Protein AF-A0A4U8Z5C3-F1 (afdb_monomer_lite)

Sequence (54 aa):
MSQIFQGNCGGATVPEVLDWYHLNQGADNLDYVGSPDEKLWEEWRAERKRVATP

Radius of gyration: 18.25 Å; chains: 1; bounding box: 40×20×45 Å

Structure (mmCIF, N/CA/C/O backbone):
data_AF-A0A4U8Z5C3-F1
#
_entry.id   AF-A0A4U8Z5C3-F1
#
loop_
_atom_site.group_PDB
_atom_site.id
_atom_site.type_symbol
_atom_site.label_atom_id
_atom_site.label_alt_id
_atom_site.label_comp_id
_atom_site.label_asym_id
_atom_site.label_entity_id
_atom_site.label_seq_id
_atom_site.pdbx_PDB_ins_code
_atom_site.Cartn_x
_atom_site.Cartn_y
_atom_site.Ca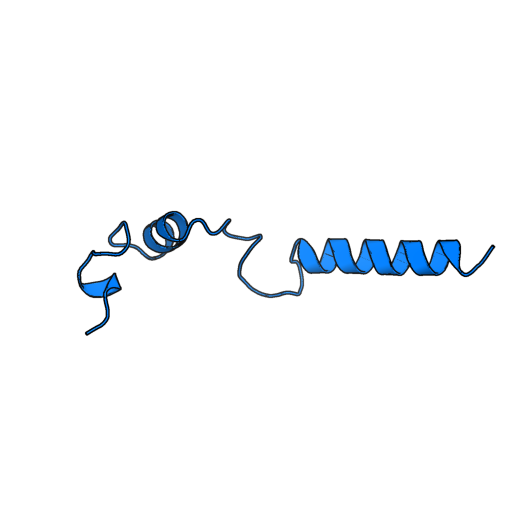rtn_z
_atom_site.occupancy
_atom_site.B_iso_or_equiv
_atom_site.auth_seq_id
_atom_site.auth_comp_id
_atom_site.auth_asym_id
_atom_site.auth_atom_id
_atom_site.pdbx_PDB_model_num
ATOM 1 N N . MET A 1 1 ? -17.213 12.629 10.305 1.00 59.03 1 MET A N 1
ATOM 2 C CA . MET A 1 1 ? -16.679 11.571 11.193 1.00 59.03 1 MET A CA 1
ATOM 3 C C . MET A 1 1 ? -16.183 10.425 10.318 1.00 59.03 1 MET A C 1
ATOM 5 O O . MET A 1 1 ? -16.909 10.066 9.400 1.00 59.03 1 MET A O 1
ATOM 9 N N . SER A 1 2 ? -14.969 9.906 10.539 1.00 84.81 2 SER A N 1
ATOM 10 C CA . SER A 1 2 ? -14.396 8.812 9.726 1.00 84.81 2 SER A CA 1
ATOM 11 C C . SER A 1 2 ? -15.133 7.486 9.966 1.00 84.81 2 SER A C 1
ATOM 13 O O . SER A 1 2 ? -15.477 7.187 11.108 1.00 84.81 2 SER A O 1
ATOM 15 N N . GLN A 1 3 ? -15.367 6.705 8.905 1.00 93.44 3 GLN A N 1
ATOM 16 C CA . GLN A 1 3 ? -16.083 5.418 8.953 1.00 93.44 3 GLN A CA 1
ATOM 17 C C . GLN A 1 3 ? -15.294 4.316 9.672 1.00 93.44 3 GLN A C 1
ATOM 19 O O . GLN A 1 3 ? -15.891 3.472 10.336 1.00 93.44 3 GLN A O 1
ATOM 24 N N . ILE A 1 4 ? -13.959 4.378 9.625 1.00 93.06 4 ILE A N 1
ATOM 25 C CA . ILE A 1 4 ? -13.075 3.428 10.318 1.00 93.06 4 ILE A CA 1
ATOM 26 C C . ILE A 1 4 ? -13.350 3.452 11.828 1.00 93.06 4 ILE A C 1
ATOM 28 O O . ILE A 1 4 ? -13.563 2.411 12.438 1.00 93.06 4 ILE A O 1
ATOM 32 N N . PHE A 1 5 ? -13.461 4.643 12.427 1.00 92.69 5 PHE A N 1
ATOM 33 C CA . PHE A 1 5 ? -13.765 4.783 13.858 1.00 92.69 5 PHE A CA 1
ATOM 34 C C . PHE A 1 5 ? -15.215 4.437 14.223 1.00 92.69 5 PHE A C 1
ATOM 36 O O . PHE A 1 5 ? -15.527 4.313 15.403 1.00 92.69 5 PHE A O 1
ATOM 43 N N . GLN A 1 6 ? -16.102 4.285 13.235 1.00 93.88 6 GLN A N 1
ATOM 44 C CA . GLN A 1 6 ? -17.470 3.798 13.443 1.00 93.88 6 GLN A CA 1
ATOM 45 C C . GLN A 1 6 ? -17.557 2.265 13.371 1.00 93.88 6 GLN A C 1
ATOM 47 O O . GLN A 1 6 ? -18.625 1.721 13.626 1.00 93.88 6 GLN A O 1
ATOM 52 N N . GLY A 1 7 ? -16.462 1.571 13.033 1.00 91.25 7 GLY A N 1
ATOM 53 C CA . GLY A 1 7 ? -16.440 0.112 12.887 1.00 91.25 7 GLY A CA 1
ATOM 54 C C . GLY A 1 7 ? -17.027 -0.398 11.567 1.00 91.25 7 GLY A C 1
ATOM 55 O O . GLY A 1 7 ? -17.233 -1.597 11.413 1.00 91.25 7 GLY A O 1
ATOM 56 N N . ASN A 1 8 ? -17.267 0.483 10.591 1.00 94.56 8 ASN A N 1
ATOM 57 C CA . ASN A 1 8 ? -17.902 0.126 9.315 1.00 94.56 8 ASN A CA 1
ATOM 58 C C . ASN A 1 8 ? -16.914 -0.392 8.251 1.00 94.56 8 ASN A C 1
ATOM 60 O O . ASN A 1 8 ? -17.278 -0.508 7.083 1.00 94.56 8 ASN A O 1
ATOM 64 N N . CYS A 1 9 ? -15.663 -0.674 8.625 1.00 94.75 9 CYS A N 1
ATOM 65 C CA . CYS A 1 9 ? -14.578 -1.008 7.693 1.00 94.75 9 CYS A CA 1
ATOM 66 C C . CYS A 1 9 ? -13.906 -2.351 8.025 1.00 94.75 9 CYS A C 1
ATOM 68 O O . CYS A 1 9 ? -12.696 -2.482 7.892 1.00 94.75 9 CYS A O 1
ATOM 70 N N . GLY A 1 10 ? -14.683 -3.333 8.492 1.00 91.50 10 GLY A N 1
ATOM 71 C CA . GLY A 1 10 ? -14.243 -4.733 8.574 1.00 91.50 10 GLY A CA 1
ATOM 72 C C . GLY A 1 10 ? -13.460 -5.157 9.817 1.00 91.50 10 GLY A C 1
ATOM 73 O O . GLY A 1 10 ? -13.181 -6.342 9.952 1.00 91.50 10 GLY A O 1
ATOM 74 N N . GLY A 1 11 ? -13.170 -4.251 10.752 1.00 92.38 11 GLY A N 1
ATOM 75 C CA . GLY A 1 11 ? -12.549 -4.602 12.030 1.00 92.38 11 GLY A CA 1
ATOM 76 C C . GLY A 1 11 ? -12.200 -3.391 12.888 1.00 92.38 11 GLY A C 1
ATOM 77 O O . GLY A 1 11 ? -12.499 -2.250 12.529 1.00 92.38 11 GLY A O 1
ATOM 78 N N . ALA A 1 12 ? -11.590 -3.649 14.045 1.00 93.94 12 ALA A N 1
ATOM 79 C CA . ALA A 1 12 ? -11.210 -2.623 15.019 1.00 93.94 12 ALA A CA 1
ATOM 80 C C . ALA A 1 12 ? -9.733 -2.210 14.902 1.00 93.94 12 AL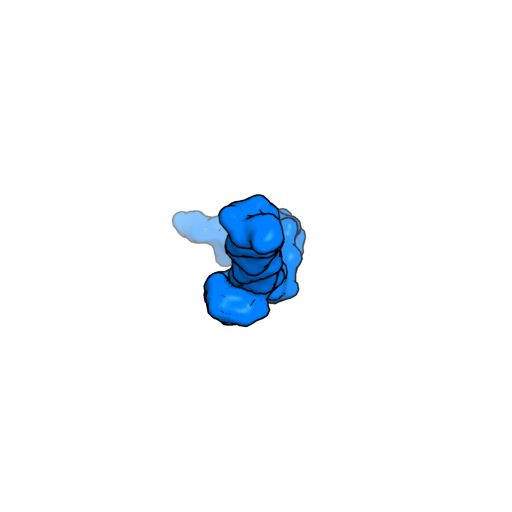A A C 1
ATOM 82 O O . ALA A 1 12 ? -9.322 -1.196 15.471 1.00 93.94 12 ALA A O 1
ATOM 83 N N . THR A 1 13 ? -8.929 -2.989 14.181 1.00 94.44 13 THR A N 1
ATOM 84 C CA . THR A 1 13 ? -7.492 -2.777 14.012 1.00 94.44 13 THR A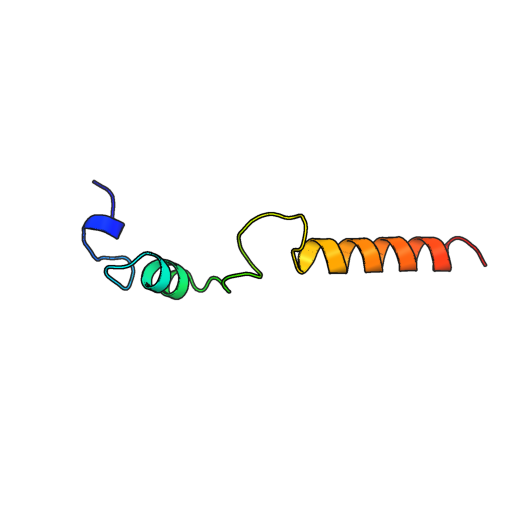 CA 1
ATOM 85 C C . THR A 1 13 ? -7.146 -2.409 12.571 1.00 94.44 13 THR A C 1
ATOM 87 O O . THR A 1 13 ? -7.876 -2.720 11.634 1.00 94.44 13 THR A O 1
ATOM 90 N N . VAL A 1 14 ? -6.007 -1.736 12.376 1.00 93.62 14 VAL A N 1
ATOM 91 C CA . VAL A 1 14 ? -5.545 -1.362 11.028 1.00 93.62 14 VAL A CA 1
ATOM 92 C C . VAL A 1 14 ? -5.348 -2.587 10.120 1.00 93.62 14 VAL A C 1
ATOM 94 O O . VAL A 1 14 ? -5.813 -2.511 8.988 1.00 93.62 14 VAL A O 1
ATOM 97 N N . PRO A 1 15 ? -4.743 -3.712 10.564 1.00 95.00 15 PRO A N 1
ATOM 98 C CA . PRO A 1 15 ? -4.642 -4.912 9.730 1.00 95.00 15 PRO A CA 1
ATOM 99 C C . PRO A 1 15 ? -5.995 -5.423 9.216 1.00 95.00 15 PRO A C 1
ATOM 101 O O . PRO A 1 15 ? -6.133 -5.649 8.022 1.00 95.00 15 PRO A O 1
ATOM 104 N N . GLU A 1 16 ? -7.025 -5.489 10.065 1.00 95.62 16 GLU A N 1
ATOM 105 C CA . GLU A 1 16 ? -8.365 -5.936 9.641 1.00 95.62 16 GLU A CA 1
ATOM 106 C C . GLU A 1 16 ? -9.006 -4.983 8.617 1.00 95.62 16 GLU A C 1
ATOM 108 O O . GLU A 1 16 ? -9.715 -5.415 7.710 1.00 95.62 16 GLU A O 1
ATOM 113 N N . VAL A 1 17 ? -8.739 -3.677 8.729 1.00 96.06 17 VAL A N 1
ATOM 114 C CA . VAL A 1 17 ? -9.190 -2.686 7.739 1.00 96.06 17 VAL A CA 1
ATOM 11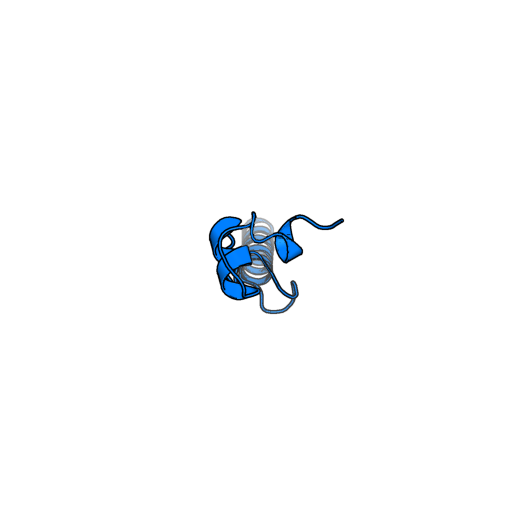5 C C . VAL A 1 17 ? -8.465 -2.869 6.402 1.00 96.06 17 VAL A C 1
ATOM 117 O O . VAL A 1 17 ? -9.084 -2.720 5.349 1.00 96.06 17 VAL A O 1
ATOM 120 N N . LEU A 1 18 ? -7.168 -3.198 6.418 1.00 96.12 18 LEU A N 1
ATOM 121 C CA . LEU A 1 18 ? -6.415 -3.500 5.195 1.00 96.12 18 LEU A CA 1
ATOM 122 C C . LEU A 1 18 ? -6.943 -4.772 4.516 1.00 96.12 18 LEU A C 1
ATOM 124 O O . LEU A 1 18 ? -7.112 -4.773 3.296 1.00 96.12 18 LEU A O 1
ATOM 128 N N . ASP A 1 19 ? -7.284 -5.796 5.301 1.00 96.56 19 ASP A N 1
ATOM 129 C CA . ASP A 1 19 ? -7.912 -7.023 4.804 1.00 96.56 19 ASP A CA 1
ATOM 130 C C . ASP A 1 19 ? -9.296 -6.743 4.194 1.00 96.56 19 ASP A C 1
ATOM 132 O O . ASP A 1 19 ? -9.632 -7.276 3.134 1.00 96.56 19 ASP A O 1
ATOM 136 N N . TRP A 1 20 ? -10.087 -5.858 4.815 1.00 96.19 20 TRP A N 1
ATOM 137 C CA . TRP A 1 20 ? -11.385 -5.416 4.287 1.00 96.19 20 TRP A CA 1
ATOM 138 C C . TRP A 1 20 ? -11.260 -4.646 2.968 1.00 96.19 20 TRP A C 1
ATOM 140 O O . TRP A 1 20 ? -12.123 -4.765 2.101 1.00 96.19 20 TRP A O 1
ATOM 150 N N . TYR A 1 21 ? -10.175 -3.888 2.787 1.00 96.56 21 TYR A N 1
ATOM 151 C CA . TYR A 1 21 ? -9.835 -3.267 1.504 1.00 96.56 21 TYR A CA 1
ATOM 152 C C . TYR A 1 21 ? -9.242 -4.246 0.482 1.00 96.56 21 TYR A C 1
ATOM 154 O O . TYR A 1 21 ? -9.015 -3.845 -0.658 1.00 96.56 21 TYR A O 1
ATOM 162 N N . HIS A 1 22 ? -9.008 -5.506 0.860 1.00 97.25 22 HIS A N 1
ATOM 163 C CA . HIS A 1 22 ? -8.375 -6.527 0.027 1.00 97.25 22 HIS A CA 1
ATOM 164 C C . HIS A 1 22 ? -6.961 -6.150 -0.441 1.00 97.25 22 HIS A C 1
ATOM 166 O O . HIS A 1 22 ? -6.574 -6.457 -1.567 1.00 97.25 22 HIS A O 1
ATOM 172 N N . LEU A 1 23 ? -6.191 -5.481 0.422 1.00 97.38 23 LEU A N 1
ATOM 173 C CA . LEU A 1 23 ? -4.794 -5.149 0.150 1.00 97.38 23 LEU A CA 1
ATOM 174 C C . LEU A 1 23 ? -3.869 -6.283 0.591 1.00 97.38 23 LEU A C 1
ATOM 176 O O . LEU A 1 23 ? -3.892 -6.694 1.751 1.00 97.38 23 LEU A O 1
ATOM 180 N N . ASN A 1 24 ? -2.981 -6.727 -0.297 1.00 96.31 24 ASN A N 1
ATOM 181 C CA . ASN A 1 24 ? -1.922 -7.663 0.060 1.00 96.31 24 ASN A CA 1
ATOM 182 C C . ASN A 1 24 ? -0.802 -6.910 0.785 1.00 96.31 24 ASN A C 1
ATOM 184 O O . ASN A 1 24 ? 0.010 -6.207 0.174 1.00 96.31 24 ASN A O 1
ATOM 188 N N . GLN A 1 25 ? -0.754 -7.041 2.110 1.00 94.88 25 GLN A N 1
ATOM 189 C CA . GLN A 1 25 ? 0.231 -6.340 2.928 1.00 94.88 25 GLN A CA 1
ATOM 190 C C . GLN A 1 25 ? 1.669 -6.745 2.559 1.00 94.88 25 GLN A C 1
ATOM 192 O O . GLN A 1 25 ? 2.021 -7.922 2.557 1.00 94.88 25 GLN A O 1
ATOM 197 N N . GLY A 1 26 ? 2.509 -5.750 2.267 1.00 94.44 26 GLY A N 1
ATOM 198 C CA . GLY A 1 26 ? 3.895 -5.915 1.826 1.00 94.44 26 GLY A CA 1
ATOM 199 C C . GLY A 1 26 ? 4.076 -6.059 0.312 1.00 94.44 26 GLY A C 1
ATOM 200 O O . GLY A 1 26 ? 5.216 -6.091 -0.145 1.00 94.44 26 GLY A O 1
ATOM 201 N N . ALA A 1 27 ? 2.987 -6.137 -0.458 1.00 96.62 27 ALA A N 1
ATOM 202 C CA . ALA A 1 27 ? 3.027 -6.150 -1.919 1.00 96.62 27 ALA A CA 1
ATOM 203 C C . ALA A 1 27 ? 2.340 -4.915 -2.512 1.00 96.62 27 ALA A C 1
ATOM 205 O O . ALA A 1 27 ? 2.952 -4.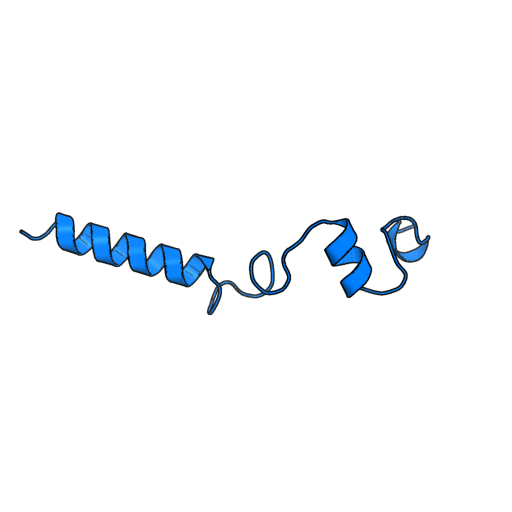205 -3.301 1.00 96.62 27 ALA A O 1
ATOM 206 N N . ASP A 1 28 ? 1.114 -4.625 -2.070 1.00 97.38 28 ASP A N 1
ATOM 207 C CA . ASP A 1 28 ? 0.289 -3.537 -2.617 1.00 97.38 28 ASP A CA 1
ATOM 208 C C . ASP A 1 28 ? 0.463 -2.212 -1.847 1.00 97.38 28 ASP A C 1
ATOM 210 O O . ASP A 1 28 ? -0.203 -1.214 -2.126 1.00 97.38 28 ASP A O 1
ATOM 214 N N . ASN A 1 29 ? 1.302 -2.205 -0.809 1.00 94.88 29 ASN A N 1
ATOM 215 C CA . ASN A 1 29 ? 1.514 -1.068 0.081 1.00 94.88 29 ASN A CA 1
ATOM 216 C C . ASN A 1 29 ? 2.991 -0.931 0.489 1.00 94.88 29 ASN A C 1
ATOM 218 O O . ASN A 1 29 ? 3.837 -1.703 0.051 1.00 94.88 29 ASN A O 1
ATOM 222 N N . LEU A 1 30 ? 3.268 0.037 1.374 1.00 96.19 30 LEU A N 1
ATOM 223 C CA . LEU A 1 30 ? 4.609 0.447 1.822 1.00 96.19 30 LEU A CA 1
ATOM 224 C C . LEU A 1 30 ? 5.399 1.210 0.744 1.00 96.19 30 LEU A C 1
ATOM 226 O O . LEU A 1 30 ? 4.818 1.792 -0.172 1.00 96.19 30 LEU A O 1
ATOM 230 N N . ASP A 1 31 ? 6.714 1.303 0.938 1.00 98.19 31 ASP A N 1
ATOM 231 C CA . ASP A 1 31 ? 7.623 2.022 0.056 1.00 98.19 31 ASP A CA 1
ATOM 232 C C . ASP A 1 31 ? 7.878 1.248 -1.239 1.00 98.19 31 ASP A C 1
ATOM 234 O O . ASP A 1 31 ? 7.928 0.020 -1.263 1.00 98.19 31 ASP A O 1
ATOM 238 N N . TYR A 1 32 ? 8.116 1.990 -2.320 1.00 97.56 32 TYR A N 1
ATOM 239 C CA . TYR A 1 32 ? 8.477 1.404 -3.610 1.00 97.56 32 TYR A CA 1
ATOM 240 C C . TYR A 1 32 ? 9.824 0.669 -3.558 1.00 97.56 32 TYR A C 1
ATOM 242 O O . TYR A 1 32 ? 9.964 -0.403 -4.140 1.00 97.56 32 TYR A O 1
ATOM 250 N N . VAL A 1 33 ? 10.817 1.226 -2.859 1.00 97.81 33 VAL A N 1
ATOM 251 C CA . VAL A 1 33 ? 12.140 0.597 -2.740 1.00 97.81 33 VAL A CA 1
ATOM 252 C C . VAL A 1 33 ? 12.018 -0.677 -1.902 1.00 97.81 33 VAL A C 1
ATOM 254 O O . VAL A 1 33 ? 11.601 -0.627 -0.748 1.00 97.81 33 VAL A O 1
ATOM 257 N N . GLY A 1 34 ? 12.397 -1.815 -2.477 1.00 96.19 34 GLY A N 1
ATOM 258 C CA . GLY A 1 34 ? 12.226 -3.151 -1.907 1.00 96.19 34 GLY A CA 1
ATOM 259 C C . GLY A 1 34 ? 10.883 -3.814 -2.227 1.00 96.19 34 GLY A C 1
ATOM 260 O O . GLY A 1 34 ? 10.676 -4.959 -1.823 1.00 96.19 34 GLY A O 1
ATOM 261 N N . SER A 1 35 ? 9.985 -3.137 -2.949 1.00 98.19 35 SER A N 1
ATOM 262 C CA . SER A 1 35 ? 8.683 -3.691 -3.333 1.00 98.19 35 SER A CA 1
ATOM 263 C C . SER A 1 35 ? 8.796 -4.738 -4.454 1.00 98.19 35 SER A C 1
ATOM 265 O O . SER A 1 35 ? 9.760 -4.742 -5.233 1.00 98.19 35 SER A O 1
ATOM 267 N N . PRO A 1 36 ? 7.783 -5.612 -4.603 1.00 98.25 36 PRO A N 1
ATOM 268 C CA . PRO A 1 36 ? 7.662 -6.472 -5.779 1.00 98.25 36 PRO A CA 1
ATOM 269 C C . PRO A 1 36 ? 7.620 -5.689 -7.101 1.00 98.25 36 PRO A C 1
ATOM 271 O O . PRO A 1 36 ? 8.172 -6.156 -8.099 1.00 98.25 36 PRO A O 1
ATOM 274 N N . ASP A 1 37 ? 7.026 -4.494 -7.096 1.00 98.12 37 ASP A N 1
ATOM 275 C CA . ASP A 1 37 ? 6.919 -3.631 -8.275 1.00 98.12 37 ASP A CA 1
ATOM 276 C C . ASP A 1 37 ? 8.283 -3.109 -8.730 1.00 98.12 37 ASP A C 1
ATOM 278 O O . ASP A 1 37 ? 8.589 -3.140 -9.925 1.00 98.12 37 ASP A O 1
ATOM 282 N N . GLU A 1 38 ? 9.140 -2.684 -7.795 1.00 98.38 38 GLU A N 1
ATOM 283 C CA . GLU A 1 38 ? 10.510 -2.277 -8.125 1.00 98.38 38 GLU A CA 1
ATOM 284 C C . GLU A 1 38 ? 11.283 -3.427 -8.765 1.00 98.38 38 GLU A C 1
ATOM 286 O O . GLU A 1 38 ? 11.931 -3.247 -9.800 1.00 98.38 38 GLU A O 1
ATOM 291 N N . LYS A 1 39 ? 11.175 -4.627 -8.187 1.00 98.19 39 LYS A N 1
ATOM 292 C CA . LYS A 1 39 ? 11.827 -5.817 -8.732 1.00 98.19 39 LYS A CA 1
ATOM 293 C C . LYS A 1 39 ? 11.363 -6.099 -10.164 1.00 98.19 39 LYS A C 1
ATOM 295 O O . LYS A 1 39 ? 12.202 -6.287 -11.045 1.00 98.19 39 LYS A O 1
ATOM 300 N N . LEU A 1 40 ? 10.052 -6.089 -10.405 1.00 98.00 40 LEU A N 1
ATOM 301 C CA . LEU A 1 40 ? 9.482 -6.324 -11.733 1.0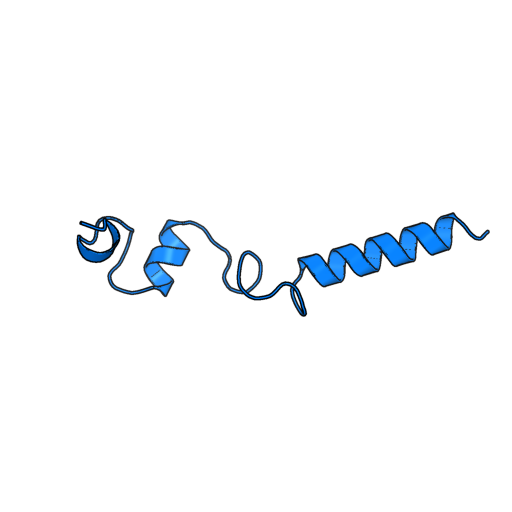0 98.00 40 LEU A CA 1
ATOM 302 C C . LEU A 1 40 ? 9.942 -5.262 -12.744 1.00 98.00 40 LEU A C 1
ATOM 304 O O . LEU A 1 40 ? 10.276 -5.576 -13.889 1.00 98.00 40 LEU A O 1
ATOM 308 N N . TRP A 1 41 ? 10.004 -4.001 -12.319 1.00 97.75 41 TRP A N 1
ATOM 309 C CA . TRP A 1 41 ? 10.469 -2.906 -13.160 1.00 97.75 41 TRP A CA 1
ATOM 310 C C . TRP A 1 41 ? 11.936 -3.060 -13.568 1.00 97.75 41 TRP A C 1
ATOM 312 O O . TRP A 1 41 ? 12.274 -2.891 -14.745 1.00 97.75 41 TRP A O 1
ATOM 322 N N . GLU A 1 42 ? 12.813 -3.411 -12.628 1.00 98.12 42 GLU A N 1
ATOM 323 C CA . GLU A 1 42 ? 14.226 -3.646 -12.929 1.00 98.12 42 GLU A CA 1
ATOM 324 C C . GLU A 1 42 ? 14.422 -4.848 -13.864 1.00 98.12 42 GLU A C 1
ATOM 326 O O . GLU A 1 42 ? 15.224 -4.766 -14.801 1.00 98.12 42 GLU A O 1
ATOM 331 N N . GLU A 1 43 ? 13.636 -5.916 -13.702 1.00 98.00 43 GLU A N 1
ATOM 332 C CA . GLU A 1 43 ? 13.623 -7.059 -14.624 1.00 98.00 43 GLU A CA 1
ATOM 333 C C . GLU A 1 43 ? 13.232 -6.634 -16.047 1.00 98.00 43 GLU A C 1
ATOM 335 O O . GLU A 1 43 ? 13.943 -6.934 -17.011 1.00 98.00 43 GLU A O 1
ATOM 340 N N . TRP A 1 44 ? 12.153 -5.861 -16.204 1.00 97.19 44 TRP A N 1
ATOM 341 C CA . TRP A 1 44 ? 11.733 -5.351 -17.512 1.00 97.19 44 TRP A CA 1
ATOM 342 C C . TRP A 1 44 ? 12.770 -4.424 -18.141 1.00 97.19 44 TRP A C 1
ATOM 344 O O . TRP A 1 44 ? 13.017 -4.483 -19.350 1.00 97.19 44 TRP A O 1
ATOM 354 N N . ARG A 1 45 ? 13.412 -3.565 -17.344 1.00 96.25 45 ARG A N 1
ATOM 355 C CA . ARG A 1 45 ? 14.492 -2.696 -17.825 1.00 96.25 45 ARG A CA 1
ATOM 356 C C . ARG A 1 45 ? 15.702 -3.498 -18.286 1.00 96.25 45 ARG A C 1
ATOM 358 O O . ARG A 1 45 ? 16.293 -3.146 -19.310 1.00 96.25 45 ARG A O 1
ATOM 365 N N . ALA A 1 46 ? 16.076 -4.543 -17.553 1.00 95.69 46 ALA A N 1
ATOM 366 C CA . ALA A 1 46 ? 17.169 -5.431 -17.924 1.00 95.69 46 ALA A CA 1
ATOM 367 C C . ALA A 1 46 ? 16.856 -6.179 -19.228 1.00 95.69 46 ALA A C 1
ATOM 369 O O . ALA A 1 46 ? 17.674 -6.171 -20.149 1.00 95.69 46 ALA A O 1
ATOM 370 N N . GLU A 1 47 ? 15.647 -6.728 -19.355 1.00 95.06 47 GLU A N 1
ATOM 371 C CA . GLU A 1 47 ? 15.211 -7.432 -20.563 1.00 95.06 47 GLU A CA 1
ATOM 372 C C . GLU A 1 47 ? 15.202 -6.508 -21.786 1.00 95.06 47 GLU A C 1
ATOM 374 O O . GLU A 1 47 ? 15.744 -6.845 -22.838 1.00 95.06 47 GLU A O 1
ATOM 379 N N . ARG A 1 48 ? 14.687 -5.282 -21.642 1.00 92.88 48 ARG A N 1
ATOM 380 C CA . ARG A 1 48 ? 14.724 -4.289 -22.724 1.00 92.88 48 ARG A CA 1
ATOM 381 C C . ARG A 1 48 ? 16.142 -3.951 -23.176 1.00 92.88 48 ARG A C 1
ATOM 383 O O . ARG A 1 48 ? 16.358 -3.761 -24.370 1.00 92.88 48 ARG A O 1
ATOM 390 N N . LYS A 1 49 ? 17.104 -3.865 -22.253 1.00 92.81 49 LYS A N 1
ATOM 391 C CA . LYS A 1 49 ? 18.519 -3.641 -22.598 1.00 92.81 49 LYS A CA 1
ATOM 392 C C . LYS A 1 49 ? 19.099 -4.826 -23.370 1.00 92.81 49 LYS A C 1
ATOM 394 O O . LYS A 1 49 ? 19.799 -4.603 -24.355 1.00 92.81 49 LYS A O 1
ATOM 399 N N . ARG A 1 50 ? 18.773 -6.054 -22.949 1.00 91.44 50 ARG A N 1
ATOM 400 C CA . ARG A 1 50 ? 19.197 -7.299 -23.607 1.00 91.44 50 ARG A CA 1
ATOM 401 C C . ARG A 1 50 ? 18.678 -7.385 -25.038 1.00 91.44 50 ARG A C 1
ATOM 403 O O . ARG A 1 50 ? 19.443 -7.677 -25.939 1.00 91.44 50 ARG A O 1
ATOM 410 N N . VAL A 1 51 ? 17.403 -7.076 -25.263 1.00 89.06 51 VAL A N 1
ATOM 411 C CA . VAL A 1 51 ? 16.813 -7.079 -26.613 1.00 89.06 51 VAL A CA 1
ATOM 412 C C . VAL A 1 51 ? 17.388 -5.965 -27.497 1.00 89.06 51 VAL A C 1
ATOM 414 O O . VAL A 1 51 ? 17.520 -6.142 -28.704 1.00 89.06 51 VAL A O 1
ATOM 417 N N . ALA A 1 52 ? 17.736 -4.814 -26.917 1.00 81.44 52 ALA A N 1
ATOM 418 C CA . ALA A 1 52 ? 18.272 -3.674 -27.661 1.00 81.44 52 ALA A CA 1
ATOM 419 C C . ALA A 1 52 ? 19.751 -3.820 -28.067 1.00 81.44 52 ALA A C 1
ATOM 421 O O . ALA A 1 52 ? 20.210 -3.064 -28.921 1.00 81.44 52 ALA A O 1
ATOM 422 N N . THR A 1 53 ? 20.490 -4.756 -27.467 1.00 66.38 53 THR A N 1
ATOM 423 C CA . THR A 1 53 ? 21.905 -5.011 -27.778 1.00 66.38 53 THR A CA 1
ATOM 424 C C . THR A 1 53 ? 22.046 -6.471 -28.218 1.00 66.38 53 THR A C 1
ATOM 426 O O . THR A 1 53 ? 22.076 -7.334 -27.341 1.00 66.38 53 THR A O 1
ATOM 429 N N . PRO A 1 54 ? 22.062 -6.764 -29.534 1.00 59.97 54 PRO A N 1
ATOM 430 C CA . PRO A 1 54 ? 22.258 -8.121 -30.042 1.00 59.97 54 PRO A CA 1
ATOM 431 C C . PRO A 1 54 ? 23.618 -8.704 -29.646 1.00 59.97 54 PRO A C 1
ATOM 433 O O . PRO A 1 54 ? 24.605 -7.931 -29.627 1.00 59.97 54 PRO A O 1
#

pLDDT: mean 93.18, std 8.29, range [59.03, 98.38]

Secondary structure (DSSP, 8-state):
--SGGGT-SS-SSHHHHHHHTT--TTTSSS-STTSHHHHHHHHHHHHHHHHH--

Organism: Methylocella tundrae (NCBI:txid227605)

InterPro domains:
  IPR012348 Ribonucleotide reductase-like [G3DSA:1.10.620.20] (1-53)

Foldseek 3Di:
DDVLVVVNQQDVDPVRNCVSVVHDPQARDDDPVVHPVVVVVVVVVVVVVVVVPD